Protein AF-A0A7S3MC33-F1 (afdb_monomer_lite)

Structure (mmCIF, N/CA/C/O backbone):
data_AF-A0A7S3MC33-F1
#
_entry.id   AF-A0A7S3MC33-F1
#
loop_
_atom_site.group_PDB
_atom_site.id
_atom_site.type_symbol
_atom_site.label_atom_id
_atom_site.label_alt_id
_atom_site.label_comp_id
_atom_site.label_asym_id
_atom_site.label_entity_id
_atom_site.label_seq_id
_atom_site.pdbx_PDB_ins_code
_atom_site.Cartn_x
_atom_site.Cartn_y
_atom_site.Cartn_z
_atom_site.occupancy
_atom_site.B_iso_or_equiv
_atom_site.auth_seq_id
_atom_site.auth_comp_id
_atom_site.auth_asym_id
_atom_site.auth_atom_id
_atom_site.pdbx_PDB_model_num
ATOM 1 N N . ASP A 1 1 ? -7.840 -10.827 8.473 1.00 54.38 1 ASP A N 1
ATOM 2 C CA . ASP A 1 1 ? -6.407 -10.704 8.802 1.00 54.38 1 ASP A CA 1
ATOM 3 C C . ASP A 1 1 ? -5.825 -9.423 8.249 1.00 54.38 1 ASP A C 1
ATOM 5 O O . ASP A 1 1 ? -6.209 -9.012 7.160 1.00 54.38 1 ASP A O 1
ATOM 9 N N . LEU A 1 2 ? -4.952 -8.777 9.026 1.00 55.03 2 LEU A N 1
ATOM 10 C CA . LEU A 1 2 ? -4.261 -7.545 8.656 1.00 55.03 2 LEU A CA 1
ATOM 11 C C . LEU A 1 2 ? -2.769 -7.846 8.497 1.00 55.03 2 LEU A C 1
ATOM 13 O O . LEU A 1 2 ? -2.139 -8.334 9.433 1.00 55.03 2 LEU A O 1
ATOM 17 N N . HIS A 1 3 ? -2.205 -7.545 7.329 1.00 62.03 3 HIS A N 1
ATOM 18 C CA . HIS A 1 3 ? -0.793 -7.775 7.036 1.00 62.03 3 HIS A CA 1
ATOM 19 C C . HIS A 1 3 ? -0.121 -6.452 6.667 1.00 62.03 3 HIS A C 1
ATOM 21 O O . HIS A 1 3 ? -0.383 -5.890 5.607 1.00 62.03 3 HIS A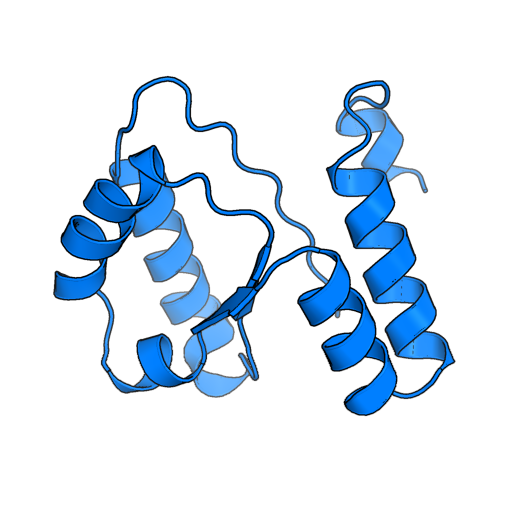 O 1
ATOM 27 N N . GLY A 1 4 ? 0.738 -5.946 7.552 1.00 59.12 4 GLY A N 1
ATOM 28 C CA . GLY A 1 4 ? 1.570 -4.774 7.289 1.00 59.12 4 GLY A CA 1
ATOM 29 C C . GLY A 1 4 ? 2.910 -5.167 6.667 1.00 59.12 4 GLY A C 1
ATOM 30 O O . GLY A 1 4 ? 3.529 -6.139 7.098 1.00 59.12 4 GLY A O 1
ATOM 31 N N . GLN A 1 5 ? 3.364 -4.421 5.659 1.00 65.19 5 GLN A N 1
ATOM 32 C CA . GLN A 1 5 ? 4.668 -4.621 5.020 1.00 65.19 5 GLN A CA 1
ATOM 33 C C . GLN A 1 5 ? 5.388 -3.275 4.885 1.00 65.19 5 GLN A C 1
ATOM 35 O O . GLN A 1 5 ? 4.803 -2.300 4.420 1.00 65.19 5 GLN A O 1
ATOM 40 N N . GLN A 1 6 ? 6.658 -3.220 5.295 1.00 65.19 6 GLN A N 1
ATOM 41 C CA . GLN A 1 6 ? 7.526 -2.054 5.115 1.00 65.19 6 GLN A CA 1
ATOM 42 C C . GLN A 1 6 ? 8.566 -2.369 4.044 1.00 65.19 6 GLN A C 1
ATOM 44 O O . GLN A 1 6 ? 9.207 -3.420 4.085 1.00 65.19 6 GLN A O 1
ATOM 49 N N . PHE A 1 7 ? 8.758 -1.441 3.109 1.00 62.97 7 PHE A N 1
ATOM 50 C CA . PHE A 1 7 ? 9.707 -1.605 2.019 1.00 62.97 7 PHE A CA 1
ATOM 51 C C . PHE A 1 7 ? 10.740 -0.477 2.013 1.00 62.97 7 PHE A C 1
ATOM 53 O O . PHE A 1 7 ? 10.386 0.701 2.037 1.00 62.97 7 PHE A O 1
ATOM 60 N N . HIS A 1 8 ? 12.019 -0.847 1.967 1.00 63.56 8 HIS A N 1
ATOM 61 C CA . HIS A 1 8 ? 13.120 0.096 1.800 1.00 63.56 8 HIS A CA 1
ATOM 62 C C . HIS A 1 8 ? 13.579 0.063 0.343 1.00 63.56 8 HIS A C 1
ATOM 64 O O . HIS A 1 8 ? 14.151 -0.920 -0.122 1.00 63.56 8 HIS A O 1
ATOM 70 N N . LEU A 1 9 ? 13.316 1.151 -0.379 1.00 61.34 9 LEU A N 1
ATOM 71 C CA . LEU A 1 9 ? 13.837 1.376 -1.725 1.00 61.34 9 LEU A CA 1
ATOM 72 C C . LEU A 1 9 ? 15.288 1.860 -1.610 1.00 61.34 9 LEU A C 1
ATOM 74 O O . LEU A 1 9 ? 15.524 3.062 -1.619 1.00 61.34 9 LEU A O 1
ATOM 78 N N . SER A 1 10 ? 16.249 0.947 -1.455 1.00 57.44 10 SER A N 1
ATOM 79 C CA . SER A 1 10 ? 17.672 1.320 -1.400 1.00 57.44 10 SER A CA 1
ATOM 80 C C . SER A 1 10 ? 18.222 1.726 -2.770 1.00 57.44 10 SER A C 1
ATOM 82 O O . SER A 1 10 ? 18.984 2.680 -2.847 1.00 57.44 10 SER A O 1
ATOM 84 N N . ASP A 1 11 ? 17.781 1.066 -3.851 1.00 60.50 11 ASP A N 1
ATOM 85 C CA . ASP A 1 11 ? 18.474 1.149 -5.154 1.00 60.50 11 ASP A CA 1
ATOM 86 C C . ASP A 1 11 ? 17.549 1.346 -6.362 1.00 60.50 11 ASP A C 1
ATOM 88 O O . ASP A 1 11 ? 17.934 1.074 -7.495 1.00 60.50 11 ASP A O 1
ATOM 92 N N . LEU A 1 12 ? 16.293 1.745 -6.133 1.00 62.88 12 LEU A N 1
ATOM 93 C CA . LEU A 1 12 ? 15.257 1.773 -7.173 1.00 62.88 12 LEU A CA 1
ATOM 94 C C . LEU A 1 12 ? 15.210 0.467 -8.004 1.00 62.88 12 LEU A C 1
ATOM 96 O O . LEU A 1 12 ? 14.963 0.475 -9.204 1.00 62.88 12 LEU A O 1
ATOM 100 N N . ASN A 1 13 ? 15.481 -0.681 -7.387 1.00 67.50 13 ASN A N 1
ATOM 101 C CA . ASN A 1 13 ? 15.372 -1.969 -8.059 1.00 67.50 13 ASN A CA 1
ATOM 102 C C . ASN A 1 13 ? 13.897 -2.417 -8.041 1.00 67.50 13 ASN A C 1
ATOM 104 O O . ASN A 1 13 ? 13.340 -2.565 -6.949 1.00 67.50 13 ASN A O 1
ATOM 108 N N . PRO A 1 14 ? 13.243 -2.661 -9.195 1.00 67.62 14 PRO A N 1
ATOM 109 C CA . PRO A 1 14 ? 11.842 -3.082 -9.234 1.00 67.62 14 PRO A CA 1
ATOM 110 C C . PRO A 1 14 ? 11.638 -4.553 -8.837 1.00 67.62 14 PRO A C 1
ATOM 112 O O . PRO A 1 14 ? 10.519 -4.942 -8.507 1.00 67.62 14 PRO A O 1
ATOM 115 N N . ALA A 1 15 ? 12.686 -5.387 -8.8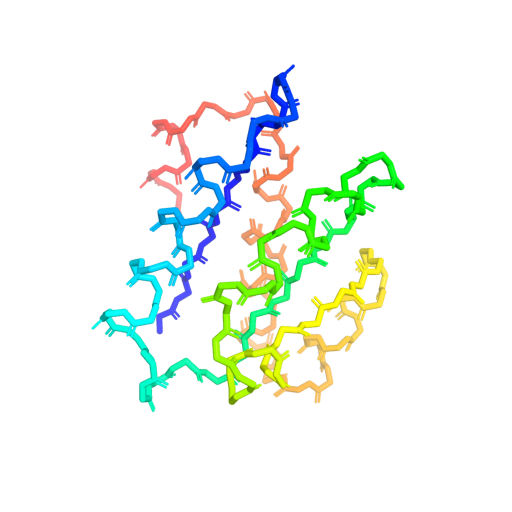49 1.00 72.31 15 ALA A N 1
ATOM 116 C CA . ALA A 1 15 ? 12.564 -6.835 -8.662 1.00 72.31 15 ALA A CA 1
ATOM 117 C C . ALA A 1 15 ? 11.857 -7.256 -7.356 1.00 72.31 15 ALA A C 1
ATOM 119 O O . ALA A 1 15 ? 11.023 -8.166 -7.404 1.00 72.31 15 ALA A O 1
ATOM 120 N N . PRO A 1 16 ? 12.107 -6.623 -6.194 1.00 69.75 16 PRO A N 1
ATOM 121 C CA . PRO A 1 16 ? 11.375 -6.955 -4.975 1.00 69.75 16 PRO A CA 1
ATOM 122 C C . PRO A 1 16 ? 9.888 -6.577 -5.048 1.00 69.75 16 PRO A C 1
ATOM 124 O O . PRO A 1 16 ? 9.050 -7.329 -4.556 1.00 69.75 16 PRO A O 1
ATOM 127 N N . LEU A 1 17 ? 9.553 -5.461 -5.710 1.00 71.38 17 LEU A N 1
ATOM 128 C CA . LEU A 1 17 ? 8.168 -5.030 -5.920 1.00 71.38 17 LEU A CA 1
ATOM 129 C C . LEU A 1 17 ? 7.421 -6.033 -6.813 1.00 71.38 17 LEU A C 1
ATOM 131 O O . LEU A 1 17 ? 6.305 -6.432 -6.498 1.00 71.38 17 LEU A O 1
ATOM 135 N N . VAL A 1 18 ? 8.073 -6.505 -7.883 1.00 71.81 18 VAL A N 1
ATOM 136 C CA . VAL A 1 18 ? 7.530 -7.545 -8.774 1.00 71.81 18 VAL A CA 1
ATOM 137 C C . VAL A 1 18 ? 7.257 -8.835 -8.003 1.00 71.81 18 VAL A C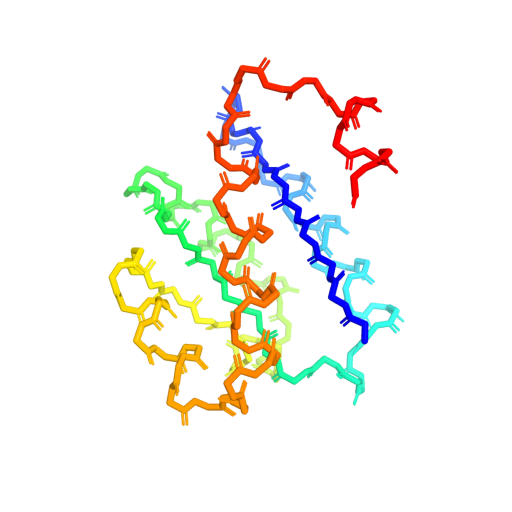 1
ATOM 139 O O . VAL A 1 18 ? 6.161 -9.381 -8.098 1.00 71.81 18 VAL A O 1
ATOM 142 N N . ARG A 1 19 ? 8.216 -9.309 -7.196 1.00 74.06 19 ARG A N 1
ATOM 143 C CA . ARG A 1 19 ? 8.043 -10.530 -6.388 1.00 74.06 19 ARG A CA 1
ATOM 144 C C . ARG A 1 19 ? 6.908 -10.406 -5.374 1.00 74.06 19 ARG A C 1
ATOM 146 O O . ARG A 1 19 ? 6.202 -11.381 -5.134 1.00 74.06 19 ARG A O 1
ATOM 153 N N . MET A 1 20 ? 6.737 -9.226 -4.782 1.00 74.00 20 MET A N 1
ATOM 154 C CA . MET A 1 20 ? 5.644 -8.949 -3.853 1.00 74.00 20 MET A CA 1
ATOM 155 C C . MET A 1 20 ? 4.288 -9.001 -4.557 1.00 74.00 20 MET A C 1
ATOM 157 O O . MET A 1 20 ? 3.376 -9.656 -4.069 1.00 74.00 20 MET A O 1
ATOM 161 N N . ILE A 1 21 ? 4.153 -8.363 -5.719 1.00 73.25 21 ILE A N 1
ATOM 162 C CA . ILE A 1 21 ? 2.888 -8.393 -6.462 1.00 73.25 21 ILE A CA 1
ATOM 163 C C . ILE A 1 21 ? 2.579 -9.818 -6.919 1.00 73.25 21 ILE A C 1
ATOM 165 O O . ILE A 1 21 ? 1.456 -10.280 -6.763 1.00 73.25 21 ILE A O 1
ATOM 169 N N . GLN A 1 22 ? 3.580 -10.560 -7.396 1.00 73.81 22 GLN A N 1
ATOM 170 C CA . GLN A 1 22 ? 3.409 -11.966 -7.765 1.00 73.81 22 GLN A CA 1
ATOM 171 C C . GLN A 1 22 ? 2.974 -12.836 -6.582 1.00 73.81 22 GLN A C 1
ATOM 173 O O . GLN A 1 22 ? 2.129 -13.712 -6.754 1.00 73.81 22 GLN A O 1
ATOM 178 N N . SER A 1 23 ? 3.517 -12.610 -5.381 1.00 73.00 23 SER A N 1
ATOM 179 C CA . SER A 1 23 ? 3.101 -13.363 -4.195 1.00 73.00 23 SER A CA 1
ATOM 180 C C . SER A 1 23 ? 1.700 -12.968 -3.729 1.00 73.00 23 SER A C 1
ATOM 182 O O . SER A 1 23 ? 0.910 -13.845 -3.387 1.00 73.00 23 SER A O 1
ATOM 184 N N . GLN A 1 24 ? 1.350 -11.682 -3.779 1.00 71.69 24 GLN A N 1
ATOM 185 C CA . GLN A 1 24 ? 0.003 -11.198 -3.472 1.00 71.69 24 GLN A CA 1
ATOM 186 C C . GLN A 1 24 ? -1.034 -11.752 -4.452 1.00 71.69 24 GLN A C 1
ATOM 188 O O . GLN A 1 24 ? -2.086 -12.221 -4.027 1.00 71.69 24 GLN A O 1
ATOM 193 N N . GLU A 1 25 ? -0.719 -11.784 -5.744 1.00 71.19 25 GLU A N 1
ATOM 194 C CA . GLU A 1 25 ? -1.569 -12.387 -6.769 1.00 71.19 25 GLU A CA 1
ATOM 195 C C . GLU A 1 25 ? -1.733 -13.893 -6.546 1.00 71.19 25 GLU A C 1
ATOM 197 O O . GLU A 1 25 ? -2.853 -14.393 -6.454 1.00 71.19 25 GLU A O 1
ATOM 202 N N . ALA A 1 26 ? -0.628 -14.625 -6.385 1.00 71.88 26 ALA A N 1
ATOM 203 C CA . ALA A 1 26 ? -0.669 -16.077 -6.238 1.00 71.88 26 ALA A CA 1
ATOM 204 C C . ALA A 1 26 ? -1.433 -16.528 -4.982 1.00 71.88 26 ALA A C 1
ATOM 206 O O . ALA A 1 26 ? -2.175 -17.508 -5.034 1.00 71.88 26 ALA A O 1
ATOM 207 N N . TYR A 1 27 ? -1.266 -15.822 -3.859 1.00 67.44 27 TYR A N 1
ATOM 208 C CA . TYR A 1 27 ? -1.882 -16.209 -2.588 1.00 67.44 27 TYR A CA 1
ATOM 209 C C . TYR A 1 27 ? -3.251 -15.574 -2.347 1.00 67.44 27 TYR A C 1
ATOM 211 O O . TYR A 1 27 ? -4.096 -16.176 -1.681 1.00 67.44 27 TYR A O 1
ATOM 219 N N . PHE A 1 28 ? -3.486 -14.366 -2.859 1.00 67.06 28 PHE A N 1
ATOM 220 C CA . PHE A 1 28 ? -4.623 -13.552 -2.444 1.00 67.06 28 PHE A CA 1
ATOM 221 C C . PHE A 1 28 ? -5.466 -12.998 -3.591 1.00 67.06 28 PHE A C 1
ATOM 223 O O . PHE A 1 28 ? -6.471 -12.375 -3.274 1.00 67.06 28 PHE A O 1
ATOM 230 N N . ALA A 1 29 ? -5.189 -13.247 -4.879 1.00 65.06 29 ALA A N 1
ATOM 231 C CA . ALA A 1 29 ? -5.921 -12.601 -5.989 1.00 65.06 29 ALA A CA 1
ATOM 232 C C . ALA A 1 29 ? -7.463 -12.594 -5.841 1.00 65.06 29 ALA A C 1
ATOM 234 O O . ALA A 1 29 ? -8.114 -11.585 -6.130 1.00 65.06 29 ALA A O 1
ATOM 235 N N . ALA A 1 30 ? -8.055 -13.687 -5.337 1.00 64.75 30 ALA A N 1
ATOM 236 C CA . ALA A 1 30 ? -9.502 -13.808 -5.123 1.00 64.75 30 ALA A CA 1
ATOM 237 C C . ALA A 1 30 ? -10.023 -13.182 -3.811 1.00 64.75 30 ALA A C 1
ATOM 239 O O . ALA A 1 30 ? -11.201 -12.847 -3.726 1.00 64.75 30 ALA A O 1
ATOM 240 N N . ARG A 1 31 ? -9.175 -13.038 -2.784 1.00 70.25 31 ARG A N 1
ATOM 241 C CA . ARG A 1 31 ? -9.542 -12.531 -1.442 1.00 70.25 31 ARG A CA 1
ATOM 242 C C . ARG A 1 31 ? -9.028 -11.119 -1.159 1.00 70.25 31 ARG A C 1
ATOM 244 O O . ARG A 1 31 ? -9.461 -10.493 -0.198 1.00 70.25 31 ARG A O 1
ATOM 251 N N . LEU A 1 32 ? -8.110 -10.627 -1.984 1.00 71.69 32 LEU A N 1
ATOM 252 C CA . LEU A 1 32 ? -7.558 -9.288 -1.910 1.00 71.69 32 LEU A CA 1
ATOM 253 C C . LEU A 1 32 ? -8.649 -8.303 -2.320 1.00 71.69 32 LEU A C 1
ATOM 255 O O . LEU A 1 32 ? -9.056 -8.270 -3.487 1.00 71.69 32 LEU A O 1
ATOM 259 N N . HIS A 1 33 ? -9.129 -7.545 -1.339 1.00 74.56 33 HIS A N 1
ATOM 260 C CA . HIS A 1 33 ? -10.121 -6.499 -1.545 1.00 74.56 33 HIS A CA 1
ATOM 261 C C . HIS A 1 33 ? -9.453 -5.258 -2.139 1.00 74.56 33 HIS A C 1
ATOM 263 O O . HIS A 1 33 ? -9.845 -4.785 -3.200 1.00 74.56 33 HIS A O 1
ATOM 269 N N . GLU A 1 34 ? -8.383 -4.796 -1.491 1.00 80.69 34 GLU A N 1
ATOM 270 C CA . GLU A 1 34 ? -7.682 -3.566 -1.840 1.00 80.69 34 GLU A CA 1
ATOM 271 C C . GLU A 1 34 ? -6.231 -3.602 -1.337 1.00 80.69 34 GLU A C 1
ATOM 273 O O . GLU A 1 34 ? -5.916 -4.267 -0.349 1.00 80.69 34 GLU A O 1
ATOM 278 N N . THR A 1 35 ? -5.343 -2.886 -2.024 1.00 81.62 35 THR A N 1
ATOM 279 C CA . THR A 1 35 ? -3.964 -2.604 -1.612 1.00 81.62 35 THR A CA 1
ATOM 280 C C . THR A 1 35 ? -3.756 -1.096 -1.581 1.00 81.62 35 THR A C 1
ATOM 282 O O . THR A 1 35 ? -3.902 -0.428 -2.601 1.00 81.62 35 THR A O 1
ATOM 285 N N . ILE A 1 36 ? -3.380 -0.551 -0.424 1.00 82.88 36 ILE A N 1
ATOM 286 C CA . ILE A 1 36 ? -3.141 0.887 -0.252 1.00 82.88 36 ILE A CA 1
ATOM 287 C C . ILE A 1 36 ? -1.636 1.125 -0.120 1.00 82.88 36 ILE A C 1
ATOM 289 O O . ILE A 1 36 ? -0.998 0.650 0.819 1.00 82.88 36 ILE A O 1
ATOM 293 N N . ILE A 1 37 ? -1.066 1.868 -1.067 1.00 82.19 37 ILE A N 1
ATOM 294 C CA . ILE A 1 37 ? 0.333 2.297 -1.059 1.00 82.19 37 ILE A CA 1
ATOM 295 C C . ILE A 1 37 ? 0.381 3.738 -0.551 1.00 82.19 37 ILE A C 1
ATOM 297 O O . ILE A 1 37 ? -0.087 4.664 -1.216 1.00 82.19 37 ILE A O 1
ATOM 301 N N . ILE A 1 38 ? 0.969 3.918 0.630 1.00 82.44 38 ILE A N 1
ATOM 302 C CA . ILE A 1 38 ? 0.960 5.188 1.359 1.00 82.44 38 ILE A CA 1
ATOM 303 C C . ILE A 1 38 ? 2.312 5.880 1.219 1.00 82.44 38 ILE A C 1
ATOM 305 O O . ILE A 1 38 ? 3.353 5.284 1.494 1.00 82.44 38 ILE A O 1
ATOM 309 N N . GLY A 1 39 ? 2.294 7.155 0.825 1.00 74.75 39 GLY A N 1
ATOM 310 C CA . GLY A 1 39 ? 3.492 7.998 0.833 1.00 74.75 39 GLY A CA 1
ATOM 311 C C . GLY A 1 39 ? 4.555 7.590 -0.191 1.00 74.75 39 GLY A C 1
ATOM 312 O O . GLY A 1 39 ? 5.749 7.692 0.091 1.00 74.75 39 GLY A O 1
ATOM 313 N N . MET A 1 40 ? 4.144 7.127 -1.378 1.00 77.25 40 MET A N 1
ATOM 314 C CA . MET A 1 40 ? 5.085 6.795 -2.450 1.00 77.25 40 MET A CA 1
ATOM 315 C C . MET A 1 40 ? 5.867 8.052 -2.884 1.00 77.25 40 MET A C 1
ATOM 317 O O . MET A 1 40 ? 5.258 9.022 -3.344 1.00 77.25 40 MET A O 1
ATOM 321 N N . PRO A 1 41 ? 7.209 8.066 -2.778 1.00 73.44 41 PRO A N 1
ATOM 322 C CA . PRO A 1 41 ? 7.994 9.223 -3.186 1.00 73.44 41 PRO A CA 1
ATOM 323 C C . PRO A 1 41 ? 7.962 9.375 -4.711 1.00 73.44 41 PRO A C 1
ATOM 325 O O . PRO A 1 41 ? 7.968 8.383 -5.438 1.00 73.44 41 PRO A O 1
ATOM 328 N N . ARG A 1 42 ? 7.992 10.617 -5.221 1.00 75.75 42 ARG A N 1
ATOM 329 C CA . ARG A 1 42 ? 7.887 10.902 -6.671 1.00 75.75 42 ARG A CA 1
ATOM 330 C C . ARG A 1 42 ? 8.896 10.121 -7.519 1.00 75.75 42 ARG A C 1
ATOM 332 O O . ARG A 1 42 ? 8.549 9.658 -8.599 1.00 75.75 42 ARG A O 1
ATOM 339 N N . MET A 1 43 ? 10.111 9.920 -7.010 1.00 70.69 43 MET A N 1
ATOM 340 C CA . MET A 1 43 ? 11.160 9.124 -7.664 1.00 70.69 43 MET A CA 1
ATOM 341 C C . MET A 1 43 ? 10.797 7.641 -7.857 1.00 70.69 43 MET A C 1
ATOM 343 O O . MET A 1 43 ? 11.272 7.018 -8.799 1.00 70.69 43 MET A O 1
ATOM 347 N N . ALA A 1 44 ? 9.915 7.081 -7.025 1.00 73.62 44 ALA A N 1
ATOM 348 C CA . ALA A 1 44 ? 9.439 5.705 -7.157 1.00 73.62 44 ALA A CA 1
ATOM 349 C C . ALA A 1 44 ? 8.334 5.541 -8.219 1.00 73.62 44 ALA A C 1
ATOM 351 O O . ALA A 1 44 ? 7.956 4.414 -8.532 1.00 73.62 44 ALA A O 1
ATOM 352 N N . THR A 1 45 ? 7.848 6.633 -8.824 1.00 75.00 45 THR A N 1
ATOM 353 C CA . THR A 1 45 ? 6.845 6.573 -9.904 1.00 75.00 45 THR A CA 1
ATOM 354 C C . THR A 1 45 ? 7.375 5.809 -11.118 1.00 75.00 45 THR A C 1
ATOM 356 O O . THR A 1 45 ? 6.675 4.960 -11.652 1.00 75.00 45 THR A O 1
ATOM 359 N N . ALA A 1 46 ? 8.648 5.996 -11.482 1.00 75.12 46 ALA A N 1
ATOM 360 C CA . ALA A 1 46 ? 9.263 5.252 -12.585 1.00 75.12 46 ALA A CA 1
ATOM 361 C C . ALA A 1 46 ? 9.274 3.729 -12.339 1.00 75.12 46 ALA A C 1
ATOM 363 O O . ALA A 1 46 ? 9.122 2.929 -13.265 1.00 75.12 46 ALA A O 1
ATOM 364 N N . LEU A 1 47 ? 9.411 3.313 -11.075 1.00 71.56 47 LEU A N 1
ATOM 365 C CA . LEU A 1 47 ? 9.345 1.900 -10.701 1.00 71.56 47 LEU A CA 1
ATOM 366 C C . LEU A 1 47 ? 7.937 1.361 -10.771 1.00 71.56 47 LEU A C 1
ATOM 368 O O . LEU A 1 47 ? 7.741 0.266 -11.292 1.00 71.56 47 LEU A O 1
ATOM 372 N N . LYS A 1 48 ? 6.971 2.139 -10.276 1.00 76.00 48 LYS A N 1
ATOM 373 C CA . LYS A 1 48 ? 5.560 1.830 -10.461 1.00 76.00 48 LYS A CA 1
ATOM 374 C C . LYS A 1 48 ? 5.289 1.576 -11.940 1.00 76.00 48 LYS A C 1
ATOM 376 O O . LYS A 1 48 ? 4.778 0.509 -12.246 1.00 76.00 48 LYS A O 1
ATOM 381 N N . ASP A 1 49 ? 5.659 2.498 -12.825 1.00 78.25 49 ASP A N 1
ATOM 382 C CA . ASP A 1 49 ? 5.348 2.411 -14.257 1.00 78.25 49 ASP A CA 1
ATOM 383 C C . ASP A 1 49 ? 5.990 1.178 -14.908 1.00 78.25 49 ASP A C 1
ATOM 385 O O . ASP A 1 49 ? 5.348 0.470 -15.685 1.00 78.25 49 ASP A O 1
ATOM 389 N N . THR A 1 50 ? 7.226 0.858 -14.514 1.00 75.75 50 THR A N 1
ATOM 390 C CA . THR A 1 50 ? 7.937 -0.341 -14.984 1.00 75.75 50 THR A CA 1
ATOM 391 C C . THR A 1 50 ? 7.194 -1.613 -14.580 1.00 75.75 50 THR A C 1
ATOM 393 O O . THR A 1 50 ? 6.957 -2.498 -15.404 1.00 75.75 50 THR A O 1
ATOM 396 N N . VAL A 1 51 ? 6.786 -1.699 -13.313 1.00 75.06 51 VAL A N 1
ATOM 397 C CA . VAL A 1 51 ? 6.103 -2.882 -12.785 1.00 75.06 51 VAL A CA 1
ATOM 398 C C . VAL A 1 51 ? 4.652 -2.951 -13.252 1.00 75.06 51 VAL A C 1
ATOM 400 O O . VAL A 1 51 ? 4.154 -4.051 -13.463 1.00 75.06 51 VAL A O 1
ATOM 403 N N . TRP A 1 52 ? 3.999 -1.813 -13.512 1.00 79.62 52 TRP A N 1
ATOM 404 C CA . TRP A 1 52 ? 2.612 -1.723 -13.984 1.00 79.62 52 TRP A CA 1
ATOM 405 C C . TRP A 1 52 ? 2.386 -2.558 -15.244 1.00 79.62 52 TRP A C 1
ATOM 407 O O . TRP A 1 52 ? 1.344 -3.185 -15.385 1.00 79.62 52 TRP A O 1
ATOM 417 N N . SER A 1 53 ? 3.370 -2.633 -16.142 1.00 78.75 53 SER A N 1
ATOM 418 C CA . SER A 1 53 ? 3.285 -3.471 -17.347 1.00 78.75 53 SER A CA 1
ATOM 419 C C . SER A 1 53 ? 3.099 -4.972 -17.057 1.00 78.75 53 SER A C 1
ATOM 421 O O . SER A 1 53 ? 2.549 -5.692 -17.884 1.00 78.75 53 SER A O 1
ATOM 423 N N . LEU A 1 54 ? 3.518 -5.435 -15.876 1.00 75.88 54 LEU A N 1
ATOM 424 C CA . LEU A 1 54 ? 3.494 -6.837 -15.455 1.00 75.88 54 LEU A CA 1
ATOM 425 C C . LEU A 1 54 ? 2.295 -7.178 -14.559 1.00 75.88 54 LEU A C 1
ATOM 427 O O . LEU A 1 54 ? 2.071 -8.350 -14.260 1.00 75.88 54 LEU A O 1
ATOM 431 N N . VAL A 1 55 ? 1.541 -6.173 -14.105 1.00 75.50 55 VAL A N 1
ATOM 432 C CA . VAL A 1 55 ? 0.391 -6.364 -13.212 1.00 75.50 55 VAL A CA 1
ATOM 433 C C . VAL A 1 55 ? -0.890 -6.524 -14.042 1.00 75.50 55 VAL A C 1
ATOM 435 O O . VAL A 1 55 ? -1.135 -5.701 -14.927 1.00 75.50 55 VAL A O 1
ATOM 438 N N . PRO A 1 56 ? -1.745 -7.526 -13.770 1.00 80.75 56 PRO A N 1
ATOM 439 C CA . PRO A 1 56 ? -3.057 -7.630 -14.408 1.00 80.75 56 PRO A CA 1
ATOM 440 C C . PRO A 1 56 ? -3.942 -6.407 -14.123 1.00 80.75 56 PRO A C 1
ATOM 442 O O . PRO A 1 56 ? -3.934 -5.879 -13.012 1.00 80.75 56 PRO A O 1
ATOM 445 N N . GLU A 1 57 ? -4.772 -5.994 -15.087 1.00 82.25 57 GLU A N 1
ATOM 446 C CA . GLU A 1 57 ? -5.682 -4.839 -14.920 1.00 82.25 57 GLU A CA 1
ATOM 447 C C . GLU A 1 57 ? -6.597 -4.974 -13.696 1.00 82.25 57 GLU A C 1
ATOM 449 O O . GLU A 1 57 ? -6.687 -4.060 -12.883 1.00 82.25 57 GLU A O 1
ATOM 454 N N . LYS A 1 58 ? -7.149 -6.171 -13.462 1.00 79.12 58 LYS A N 1
ATOM 455 C CA . LYS A 1 58 ? -7.996 -6.452 -12.288 1.00 79.12 58 LYS A CA 1
ATOM 456 C C . LYS A 1 58 ? -7.304 -6.198 -10.946 1.00 79.12 58 LYS A C 1
ATOM 458 O O . LYS A 1 58 ? -7.979 -5.990 -9.942 1.00 79.12 58 LYS A O 1
ATOM 463 N N . THR A 1 59 ? -5.979 -6.286 -10.910 1.00 77.38 59 THR A N 1
ATOM 464 C CA . THR A 1 59 ? -5.173 -6.056 -9.708 1.00 77.38 59 THR A CA 1
ATOM 465 C C . THR A 1 59 ? -4.804 -4.589 -9.591 1.00 77.38 59 THR A C 1
ATOM 467 O O . THR A 1 59 ? -4.859 -4.042 -8.494 1.00 77.38 59 THR A O 1
ATOM 470 N N . LYS A 1 60 ? -4.512 -3.921 -10.714 1.00 81.50 60 LYS A N 1
ATOM 471 C CA . LYS A 1 60 ? -4.309 -2.465 -10.760 1.00 81.50 60 LYS A CA 1
ATOM 472 C C . LYS A 1 60 ? -5.519 -1.712 -10.218 1.00 81.50 60 LYS A C 1
ATOM 474 O O . LYS A 1 60 ? -5.333 -0.791 -9.430 1.00 81.50 60 LYS A O 1
ATOM 479 N N . ASP A 1 61 ? -6.728 -2.163 -10.551 1.00 82.94 61 ASP A N 1
ATOM 480 C CA . ASP A 1 61 ? -7.987 -1.571 -10.075 1.00 82.94 61 ASP A CA 1
ATOM 481 C C . ASP A 1 61 ? -8.152 -1.632 -8.546 1.00 82.94 61 ASP A C 1
ATOM 483 O O . ASP A 1 61 ? -8.902 -0.853 -7.959 1.00 82.94 61 ASP A O 1
ATOM 487 N N . LYS A 1 62 ? -7.432 -2.546 -7.887 1.00 81.00 62 LYS A N 1
ATOM 488 C CA . LYS A 1 62 ? -7.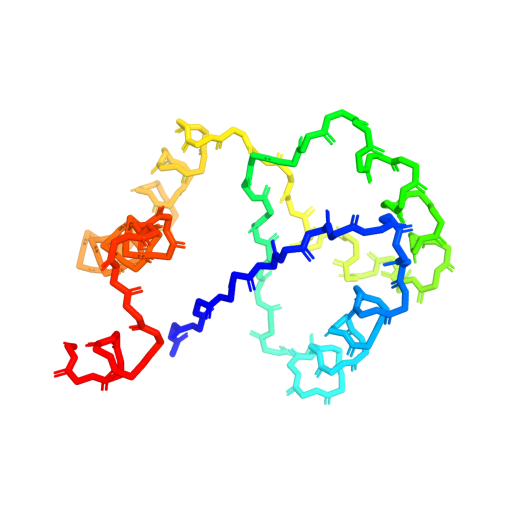435 -2.720 -6.430 1.00 81.00 62 LYS A CA 1
ATOM 489 C C . LYS A 1 62 ? -6.307 -1.958 -5.738 1.00 81.00 62 LYS A C 1
ATOM 491 O O . LYS A 1 62 ? -6.237 -1.991 -4.512 1.00 81.00 62 LYS A O 1
ATOM 496 N N . ILE A 1 63 ? -5.398 -1.324 -6.480 1.00 83.69 63 ILE A N 1
ATOM 497 C CA . ILE A 1 63 ? -4.250 -0.608 -5.916 1.00 83.69 63 ILE A CA 1
ATOM 498 C C . ILE A 1 63 ? -4.569 0.88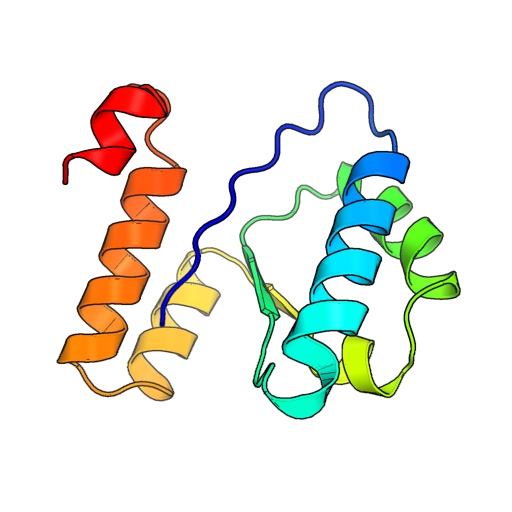4 -5.850 1.00 83.69 63 ILE A C 1
ATOM 500 O O . ILE A 1 63 ? -4.777 1.536 -6.873 1.00 83.69 63 ILE A O 1
ATOM 504 N N . ARG A 1 64 ? -4.528 1.456 -4.645 1.00 84.44 64 ARG A N 1
ATOM 505 C CA . ARG A 1 64 ? -4.658 2.900 -4.425 1.00 84.44 64 ARG A CA 1
ATOM 506 C C . ARG A 1 64 ? -3.348 3.509 -3.959 1.00 84.44 64 ARG A C 1
ATOM 508 O O . ARG A 1 64 ? -2.662 2.958 -3.105 1.00 84.44 64 ARG A O 1
ATOM 515 N N . TYR A 1 65 ? -3.037 4.677 -4.506 1.00 85.12 65 TYR A N 1
ATOM 516 C CA . TYR A 1 65 ? -1.939 5.525 -4.055 1.00 85.12 65 TYR A CA 1
ATOM 517 C C . TYR A 1 65 ? -2.526 6.684 -3.277 1.00 85.12 65 TYR A C 1
ATOM 519 O O . TYR A 1 65 ? -3.368 7.398 -3.815 1.00 85.12 65 TYR A O 1
ATOM 527 N N . MET A 1 66 ? -2.098 6.847 -2.032 1.00 86.25 66 MET A N 1
ATOM 528 C CA . MET A 1 66 ? -2.654 7.854 -1.133 1.00 86.25 66 MET A CA 1
ATOM 529 C C . MET A 1 66 ? -1.548 8.545 -0.340 1.00 86.25 66 MET A C 1
ATOM 531 O O . MET A 1 66 ? -0.497 7.957 -0.042 1.00 86.25 66 MET A O 1
ATOM 535 N N . SER A 1 67 ? -1.797 9.800 0.028 1.00 85.75 67 SER A N 1
ATOM 536 C CA . SER A 1 67 ? -1.103 10.429 1.145 1.00 85.75 67 SER A CA 1
ATOM 537 C C . SER A 1 67 ? -1.448 9.704 2.449 1.00 85.75 67 SER A C 1
ATOM 539 O O . SER A 1 67 ? -2.336 8.849 2.514 1.00 85.75 67 SER A O 1
ATOM 541 N N . GLU A 1 68 ? -0.718 10.020 3.512 1.00 85.19 68 GLU A N 1
ATOM 542 C CA . GLU A 1 68 ? -1.040 9.475 4.826 1.00 85.19 68 GLU A CA 1
ATOM 543 C C . GLU A 1 68 ? -2.422 9.926 5.295 1.00 85.19 68 GLU A C 1
ATOM 545 O O . GLU A 1 68 ? -3.217 9.101 5.736 1.00 85.19 68 GLU A O 1
ATOM 550 N N . GLU A 1 69 ? -2.722 11.213 5.159 1.00 88.31 69 GLU A N 1
ATOM 551 C CA . GLU A 1 69 ? -3.992 11.802 5.573 1.00 88.31 69 GLU A CA 1
ATOM 552 C C . GLU A 1 69 ? -5.164 11.188 4.797 1.00 88.31 69 GLU A C 1
ATOM 554 O O . GLU A 1 69 ? -6.178 10.815 5.391 1.00 88.31 69 GLU A O 1
ATOM 559 N N . GLU A 1 70 ? -4.998 11.014 3.482 1.00 89.31 70 GLU A N 1
ATOM 560 C CA . GLU A 1 70 ? -5.980 10.363 2.612 1.00 89.31 70 GLU A CA 1
ATOM 561 C C . GLU A 1 70 ? -6.221 8.908 3.024 1.00 89.31 70 GLU A C 1
ATOM 563 O O . GLU A 1 70 ? -7.371 8.483 3.140 1.00 89.31 70 GLU A O 1
ATOM 568 N N . ALA A 1 71 ? -5.154 8.155 3.306 1.00 88.44 71 ALA A N 1
ATOM 569 C CA . ALA A 1 71 ? -5.268 6.767 3.738 1.00 88.44 71 ALA A CA 1
ATOM 570 C C . ALA A 1 71 ? -5.974 6.651 5.096 1.00 88.44 71 ALA A C 1
ATOM 572 O O . ALA A 1 71 ? -6.845 5.798 5.265 1.00 88.44 71 ALA A O 1
ATOM 573 N N . GLN A 1 72 ? -5.646 7.524 6.054 1.00 89.75 72 GLN A N 1
ATOM 574 C CA . GLN A 1 72 ? -6.298 7.526 7.364 1.00 89.75 72 GLN A CA 1
ATOM 575 C C . GLN A 1 72 ? -7.799 7.809 7.252 1.00 89.75 72 GLN A C 1
ATOM 577 O O . GLN A 1 72 ? -8.600 7.153 7.922 1.00 89.75 72 GLN A O 1
ATOM 582 N N . LEU A 1 73 ? -8.187 8.768 6.409 1.00 92.75 73 LEU A N 1
ATOM 583 C CA . LEU A 1 73 ? -9.591 9.084 6.161 1.00 92.75 73 LEU A CA 1
ATOM 584 C C . LEU A 1 73 ? -10.312 7.930 5.448 1.00 92.75 73 LEU A C 1
ATOM 586 O O 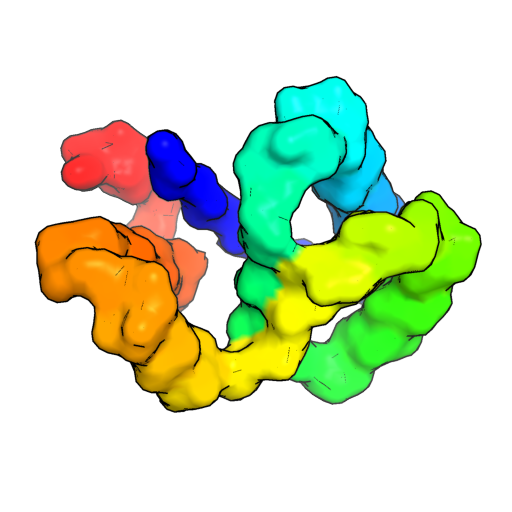. LEU A 1 73 ? -11.402 7.536 5.862 1.00 92.75 73 LEU A O 1
ATOM 590 N N . HIS A 1 74 ? -9.696 7.352 4.415 1.00 90.50 74 HIS A N 1
ATOM 591 C CA . HIS A 1 74 ? -10.246 6.212 3.675 1.00 90.50 74 HIS A CA 1
ATOM 592 C C . HIS A 1 74 ? -10.504 5.011 4.591 1.00 90.50 74 HIS A C 1
ATOM 594 O O . HIS A 1 74 ? -11.604 4.471 4.615 1.00 90.50 74 HIS A O 1
ATOM 600 N N . ILE A 1 75 ? -9.539 4.651 5.437 1.00 89.12 75 ILE A N 1
ATOM 601 C CA . ILE A 1 75 ? -9.689 3.541 6.388 1.00 89.12 75 ILE A CA 1
ATOM 602 C C . ILE A 1 75 ? -10.830 3.805 7.377 1.00 89.12 75 ILE A C 1
ATOM 604 O O . ILE A 1 75 ? -11.656 2.926 7.601 1.00 89.12 75 ILE A O 1
ATOM 608 N N . LYS A 1 76 ? -10.919 5.017 7.939 1.00 89.25 76 LYS A N 1
ATOM 609 C CA . LYS A 1 76 ? -11.990 5.384 8.885 1.00 89.25 76 LYS A CA 1
ATOM 610 C C . LYS A 1 76 ? -13.384 5.402 8.256 1.00 89.25 76 LYS A C 1
ATOM 612 O O . LYS A 1 76 ? -14.365 5.306 8.979 1.00 89.25 76 LYS A O 1
ATOM 617 N N . THR A 1 77 ? -13.476 5.583 6.940 1.00 90.62 77 THR A N 1
ATOM 618 C CA . THR A 1 77 ? -14.761 5.639 6.223 1.00 90.62 77 THR A CA 1
ATOM 619 C C . THR A 1 77 ? -15.203 4.284 5.686 1.00 90.62 77 THR A C 1
ATOM 621 O O . THR A 1 77 ? -16.400 4.060 5.543 1.00 90.62 77 THR A O 1
ATOM 624 N N . GLN A 1 78 ? -14.261 3.388 5.386 1.00 87.38 78 GLN A N 1
ATOM 625 C CA . GLN A 1 78 ? -14.540 2.078 4.789 1.00 87.38 78 GLN A CA 1
ATOM 626 C C . GLN A 1 78 ? -14.577 0.934 5.806 1.00 87.38 78 GLN A C 1
ATOM 628 O O . GLN A 1 78 ? -15.086 -0.140 5.496 1.00 87.38 78 GLN A O 1
ATOM 633 N N . CYS A 1 79 ? -13.997 1.119 6.992 1.00 85.00 79 CYS A N 1
ATOM 634 C CA . CYS A 1 79 ? -13.908 0.088 8.020 1.00 85.00 79 CYS A CA 1
ATOM 635 C C . CYS A 1 79 ? -14.649 0.510 9.288 1.00 85.00 79 CYS A C 1
ATOM 637 O O . CYS A 1 79 ? -14.657 1.687 9.648 1.00 85.00 79 CYS A O 1
ATOM 639 N N . ASP A 1 80 ? -15.186 -0.475 10.008 1.00 90.50 80 ASP A N 1
ATOM 640 C CA . ASP A 1 80 ? -15.704 -0.271 11.361 1.00 90.50 80 ASP A CA 1
ATOM 641 C C . ASP A 1 80 ? -14.605 0.265 12.290 1.00 90.50 80 ASP A C 1
ATOM 643 O O . ASP A 1 80 ? -13.418 -0.019 12.100 1.00 90.50 80 ASP A O 1
ATOM 647 N N . GLU A 1 81 ? -14.998 1.006 13.327 1.00 88.62 81 GLU A N 1
ATOM 648 C CA . GLU A 1 81 ? -14.082 1.740 14.213 1.00 88.62 81 GLU A CA 1
ATOM 649 C C . GLU A 1 81 ? -12.984 0.851 14.826 1.00 88.62 81 GLU A C 1
ATOM 651 O O . GLU A 1 81 ? -11.811 1.234 14.847 1.00 88.62 81 GLU A O 1
ATOM 656 N N . GLU A 1 82 ? -13.330 -0.370 15.247 1.00 88.31 82 GLU A N 1
ATOM 657 C CA . GLU A 1 82 ? -12.373 -1.337 15.798 1.00 88.31 82 GLU A CA 1
ATOM 658 C C . GLU A 1 82 ? -11.318 -1.752 14.759 1.00 88.31 82 GLU A C 1
ATOM 660 O O . GLU A 1 82 ? -10.112 -1.755 15.030 1.00 88.31 82 GLU A O 1
ATOM 665 N N . VAL A 1 83 ? -11.763 -2.087 13.545 1.00 84.69 83 VAL A N 1
ATOM 666 C CA . VAL A 1 83 ? -10.876 -2.517 12.460 1.00 84.69 83 VAL A CA 1
ATOM 667 C C . VAL A 1 83 ? -9.999 -1.350 12.029 1.00 84.69 83 VAL A C 1
ATOM 669 O O . VAL A 1 83 ? -8.780 -1.509 11.960 1.00 84.69 83 VAL A O 1
ATOM 672 N N . ALA A 1 84 ? -10.595 -0.174 11.823 1.00 85.69 84 ALA A N 1
ATOM 673 C CA . ALA A 1 84 ? -9.890 1.051 11.478 1.00 85.69 84 ALA A CA 1
ATOM 674 C C . ALA A 1 84 ? -8.790 1.368 12.502 1.00 85.69 84 ALA A C 1
ATOM 676 O O . ALA A 1 84 ? -7.647 1.612 12.114 1.00 85.69 84 ALA A O 1
ATOM 677 N N . GLY A 1 85 ? -9.090 1.276 13.802 1.00 86.12 85 GLY A N 1
ATOM 678 C CA . GLY A 1 85 ? -8.112 1.473 14.874 1.00 86.12 85 GLY A CA 1
ATOM 679 C C . GLY A 1 85 ? -6.909 0.531 14.766 1.00 86.12 85 GLY A C 1
ATOM 680 O O . GLY A 1 85 ? -5.762 0.972 14.864 1.00 86.12 85 GLY A O 1
ATOM 681 N N . ARG A 1 86 ? -7.147 -0.754 14.476 1.00 83.75 86 ARG A N 1
ATOM 682 C CA . ARG A 1 86 ? -6.078 -1.751 14.286 1.00 83.75 86 ARG A CA 1
ATOM 683 C C . ARG A 1 86 ? -5.219 -1.465 13.053 1.00 83.75 86 ARG A C 1
ATOM 685 O O . ARG A 1 86 ? -3.997 -1.594 13.132 1.00 83.75 86 ARG A O 1
ATOM 692 N N . ILE A 1 87 ? -5.830 -1.065 11.931 1.00 82.56 87 ILE A N 1
ATOM 693 C CA . ILE A 1 87 ? -5.089 -0.716 10.705 1.00 82.56 87 ILE A CA 1
ATOM 694 C C . ILE A 1 87 ? -4.191 0.497 10.966 1.00 82.56 87 ILE A C 1
ATOM 696 O O . ILE A 1 87 ? -3.004 0.469 10.647 1.00 82.56 87 ILE A O 1
ATOM 700 N N . LEU A 1 88 ? -4.743 1.543 11.586 1.00 85.75 88 LEU A N 1
ATOM 701 C CA . LEU A 1 88 ? -4.027 2.784 11.880 1.00 85.75 88 LEU A CA 1
ATOM 702 C C . LEU A 1 88 ? -2.857 2.554 12.846 1.00 85.75 88 LEU A C 1
ATOM 704 O O . LEU A 1 88 ? -1.761 3.063 12.612 1.00 85.75 88 LEU A O 1
ATOM 708 N N . ALA A 1 89 ? -3.050 1.729 13.880 1.00 82.69 89 ALA A N 1
ATOM 709 C CA . ALA A 1 89 ? -1.977 1.353 14.798 1.00 82.69 89 ALA A CA 1
ATOM 710 C C . ALA A 1 89 ? -0.834 0.624 14.071 1.00 82.69 89 ALA A C 1
ATOM 712 O O . ALA A 1 89 ? 0.336 0.976 14.237 1.00 82.69 89 ALA A O 1
ATOM 713 N N . ALA A 1 90 ? -1.161 -0.341 13.206 1.00 81.00 90 ALA A N 1
ATOM 714 C CA . ALA A 1 90 ? -0.168 -1.061 12.413 1.00 81.00 90 ALA A CA 1
ATOM 715 C C . ALA A 1 90 ? 0.552 -0.146 11.405 1.00 81.00 90 ALA A C 1
ATOM 717 O O . ALA A 1 90 ? 1.763 -0.270 11.209 1.00 81.00 90 ALA A O 1
ATOM 718 N N . MET A 1 91 ? -0.161 0.798 10.780 1.00 80.25 91 MET A N 1
ATOM 719 C CA . MET A 1 91 ? 0.444 1.817 9.914 1.00 80.25 91 MET A CA 1
ATOM 720 C C . MET A 1 91 ? 1.489 2.639 10.669 1.00 80.25 91 MET A C 1
ATOM 722 O O . MET A 1 91 ? 2.597 2.837 10.166 1.00 80.25 91 MET A O 1
ATOM 726 N N . GLN A 1 92 ? 1.161 3.079 11.883 1.00 79.31 92 GLN A N 1
ATOM 727 C CA . GLN A 1 92 ? 2.056 3.893 12.696 1.00 79.31 92 GLN A CA 1
ATOM 728 C C . GLN A 1 92 ? 3.280 3.097 13.169 1.00 79.31 92 GLN A C 1
ATOM 730 O O . GLN A 1 92 ? 4.406 3.578 13.050 1.00 79.31 92 GLN A O 1
ATOM 735 N N . GLN A 1 93 ? 3.090 1.843 13.595 1.00 74.00 93 GLN A N 1
ATOM 736 C CA . GLN A 1 93 ? 4.189 0.935 13.948 1.00 74.00 93 GLN A CA 1
ATOM 737 C C . GLN A 1 93 ? 5.132 0.657 12.769 1.00 74.00 93 GLN A C 1
ATOM 739 O O . GLN A 1 93 ? 6.350 0.628 12.942 1.00 74.00 93 GLN A O 1
ATOM 744 N N . ASN A 1 94 ? 4.600 0.485 11.555 1.00 70.88 94 ASN A N 1
ATOM 745 C CA . ASN A 1 94 ? 5.416 0.220 10.368 1.00 70.88 94 ASN A CA 1
ATOM 746 C C . ASN A 1 94 ? 6.278 1.413 9.938 1.00 70.88 94 ASN A C 1
ATOM 748 O O . ASN A 1 94 ? 7.260 1.217 9.225 1.00 70.88 94 ASN A O 1
ATOM 752 N N . ARG A 1 95 ? 5.946 2.634 10.370 1.00 69.56 95 ARG A N 1
ATOM 753 C CA . ARG A 1 95 ? 6.766 3.832 10.130 1.00 69.56 95 ARG A CA 1
ATOM 754 C C . ARG A 1 95 ? 7.733 4.136 11.266 1.00 69.56 95 ARG A C 1
ATOM 756 O O . ARG A 1 95 ? 8.643 4.943 11.075 1.00 69.56 95 ARG A O 1
ATOM 763 N N . ASP A 1 96 ? 7.572 3.501 12.425 1.00 68.88 96 ASP A N 1
ATOM 764 C CA . ASP A 1 96 ? 8.474 3.713 13.548 1.00 68.88 96 ASP A CA 1
ATOM 765 C C . ASP A 1 96 ? 9.803 2.974 13.334 1.00 68.88 96 ASP A C 1
ATOM 767 O O . ASP A 1 96 ? 9.980 1.807 13.694 1.00 68.88 96 ASP A O 1
ATOM 771 N N . ASN A 1 97 ? 10.772 3.680 12.752 1.00 63.44 97 ASN A N 1
ATOM 772 C CA . ASN A 1 97 ? 12.134 3.185 12.538 1.00 63.44 97 ASN A CA 1
ATOM 773 C C . ASN A 1 97 ? 12.918 2.950 13.845 1.00 63.44 97 ASN A C 1
ATOM 775 O O . ASN A 1 97 ? 14.053 2.480 13.785 1.00 63.44 97 ASN A O 1
ATOM 779 N N . ARG A 1 98 ? 12.353 3.268 15.020 1.00 63.16 98 ARG A N 1
ATOM 780 C CA . ARG A 1 98 ? 12.979 3.006 16.326 1.00 63.16 98 ARG A CA 1
ATOM 781 C C . ARG A 1 98 ? 12.752 1.575 16.813 1.00 63.16 98 ARG A C 1
ATOM 783 O O . ARG A 1 98 ? 13.479 1.123 17.693 1.00 63.16 98 ARG A O 1
ATOM 790 N N . LEU A 1 99 ? 11.772 0.866 16.249 1.00 57.81 99 LEU A N 1
ATOM 791 C CA . LEU A 1 99 ? 11.428 -0.502 16.634 1.00 57.81 99 LEU A CA 1
ATOM 792 C C . LEU A 1 99 ? 11.934 -1.503 15.597 1.00 57.81 99 LEU A C 1
ATOM 794 O O . LEU A 1 99 ? 11.575 -1.444 14.420 1.00 57.81 99 LEU A O 1
ATOM 798 N N . THR A 1 100 ? 12.743 -2.460 16.049 1.00 61.50 100 THR A N 1
ATOM 799 C CA . THR A 1 100 ? 13.230 -3.565 15.211 1.00 61.50 100 THR A CA 1
ATOM 800 C C . THR A 1 100 ? 12.096 -4.533 14.849 1.00 61.50 100 THR A C 1
ATOM 802 O O . THR A 1 100 ? 11.115 -4.663 15.582 1.00 61.50 100 THR A O 1
ATOM 805 N N . LEU A 1 101 ? 12.230 -5.265 13.736 1.00 56.50 101 LEU A N 1
ATOM 806 C CA . LEU A 1 101 ? 11.230 -6.252 13.284 1.00 56.50 101 LEU A CA 1
ATOM 807 C C . LEU A 1 101 ? 10.887 -7.305 14.358 1.00 56.50 101 LEU A C 1
ATOM 809 O O . LEU A 1 101 ? 9.732 -7.708 14.476 1.00 56.50 101 LEU A O 1
ATOM 813 N N . GLU A 1 102 ? 11.867 -7.717 15.166 1.00 59.44 102 GLU A N 1
ATOM 814 C CA . GLU A 1 102 ? 11.683 -8.669 16.273 1.00 59.44 102 GLU A CA 1
ATOM 815 C C . GLU A 1 102 ? 10.840 -8.090 17.423 1.00 59.44 102 GLU A C 1
ATOM 817 O O . GLU A 1 102 ? 10.057 -8.808 18.043 1.00 59.44 102 GLU A O 1
ATOM 822 N N . GLN A 1 103 ? 10.943 -6.784 17.686 1.00 59.53 103 GLN A N 1
ATOM 823 C CA . GLN A 1 103 ? 10.118 -6.095 18.686 1.00 59.53 103 GLN A CA 1
ATOM 824 C C . GLN A 1 103 ? 8.677 -5.900 18.198 1.00 59.53 103 GLN A C 1
ATOM 826 O O . GLN A 1 103 ? 7.743 -5.970 18.994 1.00 59.53 103 GLN A O 1
ATOM 831 N N . ARG A 1 104 ? 8.483 -5.739 16.883 1.00 58.41 104 ARG A N 1
ATOM 832 C CA . ARG A 1 104 ? 7.155 -5.589 16.268 1.00 58.41 104 ARG A CA 1
ATOM 833 C C . ARG A 1 104 ? 6.337 -6.885 16.278 1.00 58.41 104 ARG A C 1
ATOM 835 O O . ARG A 1 104 ? 5.125 -6.817 16.385 1.00 58.41 104 ARG A O 1
ATOM 842 N N . LYS A 1 105 ? 6.973 -8.064 16.222 1.00 54.88 105 LYS A N 1
ATOM 843 C CA . LYS A 1 105 ? 6.280 -9.373 16.261 1.00 54.88 105 LYS A CA 1
ATOM 844 C C . LYS A 1 105 ? 5.681 -9.747 17.624 1.00 54.88 105 LYS A C 1
ATOM 846 O O . LYS A 1 105 ? 4.894 -10.685 17.689 1.00 54.88 105 LYS A O 1
ATOM 851 N N . LYS A 1 106 ? 6.111 -9.092 18.708 1.00 55.25 106 LYS A N 1
ATOM 852 C CA . LYS A 1 106 ? 5.687 -9.396 20.089 1.00 55.25 106 LYS A CA 1
ATOM 853 C C . LYS A 1 106 ? 4.541 -8.510 20.596 1.00 55.25 106 LYS A C 1
ATOM 855 O O . LYS A 1 106 ? 4.106 -8.716 21.725 1.00 55.25 106 LYS A O 1
ATOM 860 N N . SER A 1 107 ? 4.126 -7.522 19.801 1.00 49.84 107 SER A N 1
ATOM 861 C CA . SER A 1 107 ? 3.060 -6.555 20.112 1.00 49.84 107 SER A CA 1
ATOM 862 C C . SER A 1 107 ? 1.782 -6.935 19.375 1.00 49.84 107 SER A C 1
ATOM 864 O O . SER A 1 107 ? 0.697 -6.670 19.928 1.00 49.84 107 SER A O 1
#

Sequence (107 aa):
DLHGQQFHLSDLNPAPLVRMIQSQEAYFAARLHETIIIGMPRMATALKDTVWSLVPEKTKDKIRYMSEEEAQLHIKTQCDEEVAGRILAAMQQNRDNRLTLEQRKKS

Foldseek 3Di:
DDDDDADDPPDLDLVVVLVVLVVCCVPDVPPQQAAEDEDDDPVNVVSVVVSVVVHDPSHVVRYHYDYPVRVLVVLPVPDDPVRSVVNVVSVVVSPPPVDDPVRVVVD

InterPro domains:
  IPR001251 CRAL-TRIO lipid binding domain [PF00650] (7-82)
  IPR036865 CRAL-TRIO lipid binding domain superfamily [G3DSA:3.40.525.10] (1-104)
  IPR036865 CRAL-TRIO lipid binding domain superfamily [SSF52087] (7-71)

Organism: NCBI:txid89044

Radius of gyration: 14.47 Å; chains: 1; bounding box: 34×28×38 Å

pLDDT: mean 74.61, std 10.25, range [49.84, 92.75]

Secondary structure (DSSP, 8-state):
---------SS--SHHHHHHHHHHHHHHTTT---EEEES--GGGHHHHHHHHTTS-HHHHTTEEEE-HHHHHHHHHHHS-HHHHHHHHHHHHHHH-TTS-HHHHTT-